Protein AF-A0A858U1N0-F1 (afdb_monomer_lite)

Organism: NCBI:txid2726117

Structure (mmCIF, N/CA/C/O backbone):
data_AF-A0A858U1N0-F1
#
_entry.id   AF-A0A858U1N0-F1
#
loop_
_atom_site.group_PDB
_atom_site.id
_atom_site.type_symbol
_atom_sit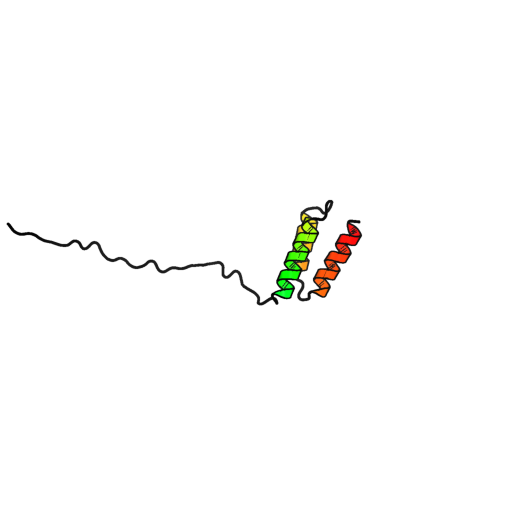e.label_atom_id
_atom_site.label_alt_id
_atom_site.label_comp_id
_atom_site.label_asym_id
_atom_site.label_entity_id
_atom_site.label_seq_id
_atom_site.pdbx_PDB_ins_code
_atom_site.Cartn_x
_atom_site.Cartn_y
_atom_site.Cartn_z
_atom_site.occupancy
_atom_site.B_iso_or_equiv
_atom_site.auth_seq_id
_atom_site.auth_comp_id
_atom_site.auth_asym_id
_atom_site.auth_atom_id
_atom_site.pdbx_PDB_model_num
ATOM 1 N N . MET A 1 1 ? 37.382 63.586 38.213 1.00 37.78 1 MET A N 1
ATOM 2 C CA . MET A 1 1 ? 36.559 62.859 39.211 1.00 37.78 1 MET A CA 1
ATOM 3 C C . MET A 1 1 ? 35.132 62.691 38.686 1.00 37.78 1 MET A C 1
ATOM 5 O O . MET A 1 1 ? 34.645 63.610 38.054 1.00 37.78 1 MET A O 1
ATOM 9 N N . LYS A 1 2 ? 34.488 61.558 39.028 1.00 44.38 2 LYS A N 1
ATOM 10 C CA . LYS A 1 2 ? 33.031 61.251 38.983 1.00 44.38 2 LYS A CA 1
ATOM 11 C C . LYS A 1 2 ? 32.377 60.844 37.642 1.00 44.38 2 LYS A C 1
ATOM 13 O O . LYS A 1 2 ? 31.574 61.552 37.064 1.00 44.38 2 LYS A O 1
ATOM 18 N N . LYS A 1 3 ? 32.700 59.612 37.230 1.00 47.16 3 LYS A N 1
ATOM 19 C CA . LYS A 1 3 ? 31.814 58.424 37.149 1.00 47.16 3 LYS A CA 1
ATOM 20 C C . LYS A 1 3 ? 30.293 58.622 36.922 1.00 47.16 3 LYS A C 1
ATOM 22 O O . LYS A 1 3 ? 29.622 59.201 37.773 1.00 47.16 3 LYS A O 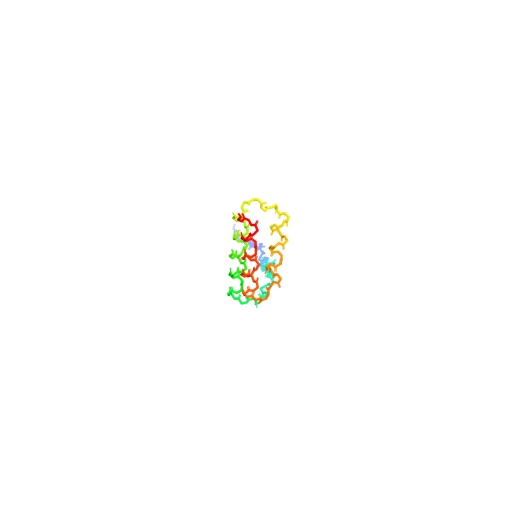1
ATOM 27 N N . LYS A 1 4 ? 29.813 57.799 35.967 1.00 60.44 4 LYS A N 1
ATOM 28 C CA . LYS A 1 4 ? 28.462 57.234 35.726 1.00 60.44 4 LYS A CA 1
ATOM 29 C C . LYS A 1 4 ? 27.616 58.048 34.745 1.00 60.44 4 LYS A C 1
ATOM 31 O O . LYS A 1 4 ? 27.284 59.182 35.054 1.00 60.44 4 LYS A O 1
ATOM 36 N N . ASN A 1 5 ? 27.143 57.415 33.666 1.00 51.03 5 ASN A N 1
ATOM 37 C CA . ASN A 1 5 ? 25.741 56.997 33.663 1.00 51.03 5 ASN A CA 1
ATOM 38 C C . ASN A 1 5 ? 25.310 56.172 32.435 1.00 51.03 5 ASN A C 1
ATOM 40 O O . ASN A 1 5 ? 25.452 56.589 31.296 1.00 51.03 5 ASN A O 1
ATOM 44 N N . ILE A 1 6 ? 24.686 55.035 32.762 1.00 57.91 6 ILE A N 1
ATOM 45 C CA . ILE A 1 6 ? 23.581 54.407 32.032 1.00 57.91 6 ILE A CA 1
ATOM 46 C C . ILE A 1 6 ? 23.976 53.540 30.827 1.00 57.91 6 ILE A C 1
ATOM 48 O O . ILE A 1 6 ? 23.729 53.813 29.658 1.00 57.91 6 ILE A O 1
ATOM 52 N N . LYS A 1 7 ? 24.489 52.364 31.188 1.00 56.50 7 LYS A N 1
ATOM 53 C CA . LYS A 1 7 ? 24.353 51.113 30.441 1.00 56.50 7 LYS A CA 1
ATOM 54 C C . LYS A 1 7 ? 22.859 50.709 30.452 1.00 56.50 7 LYS A C 1
ATOM 56 O O . LYS A 1 7 ? 22.479 49.802 31.178 1.00 56.50 7 LYS A O 1
ATOM 61 N N . TRP A 1 8 ? 22.002 51.454 29.746 1.00 48.25 8 TRP A N 1
ATOM 62 C CA . TRP A 1 8 ? 20.601 51.105 29.451 1.00 48.25 8 TRP A CA 1
ATOM 63 C C . TRP A 1 8 ? 20.365 51.205 27.940 1.00 48.25 8 TRP A C 1
ATOM 65 O O . TRP A 1 8 ? 19.743 52.137 27.444 1.00 48.25 8 TRP A O 1
ATOM 75 N N . LEU A 1 9 ? 20.846 50.216 27.198 1.00 55.94 9 LEU A N 1
ATOM 76 C CA . LEU A 1 9 ? 20.070 49.723 26.064 1.00 55.94 9 LEU A CA 1
ATOM 77 C C . LEU A 1 9 ? 19.418 48.456 26.600 1.00 55.94 9 LEU A C 1
ATOM 79 O O . LEU A 1 9 ? 20.050 47.417 26.741 1.00 55.94 9 LEU A O 1
ATOM 83 N N . ALA A 1 10 ? 18.317 48.672 27.311 1.00 60.62 10 ALA A N 1
ATOM 84 C CA . ALA A 1 10 ? 17.012 48.437 26.718 1.00 60.62 10 ALA A CA 1
ATOM 85 C C . ALA A 1 10 ? 16.880 46.941 26.451 1.00 60.62 10 ALA A C 1
ATOM 87 O O . ALA A 1 10 ? 17.123 46.431 25.362 1.00 60.62 10 ALA A O 1
ATOM 88 N N . ILE A 1 11 ? 16.520 46.269 27.541 1.00 63.78 11 ILE A N 1
ATOM 89 C CA . ILE A 1 11 ? 15.725 45.055 27.550 1.00 63.78 11 ILE A CA 1
ATOM 90 C C . ILE A 1 11 ? 14.563 45.312 26.584 1.00 63.78 11 ILE A C 1
ATOM 92 O O . ILE A 1 11 ? 13.585 45.965 26.940 1.00 63.78 11 ILE A O 1
ATOM 96 N N . LEU A 1 12 ? 14.719 44.873 25.339 1.00 59.25 12 LEU A N 1
ATOM 97 C CA . LEU A 1 12 ? 13.600 44.619 24.452 1.00 59.25 12 LEU A CA 1
ATOM 98 C C . LEU A 1 12 ? 13.424 43.107 24.340 1.00 59.25 12 LEU A C 1
ATOM 100 O O . LEU A 1 12 ? 14.391 42.350 24.447 1.00 59.25 12 LEU A O 1
ATOM 104 N N . PRO A 1 13 ? 12.161 42.685 24.271 1.00 53.12 13 PRO A N 1
ATOM 105 C CA . PRO A 1 13 ? 11.680 41.464 24.881 1.00 53.12 13 PRO A CA 1
ATOM 106 C C . PRO A 1 13 ? 12.231 40.224 24.194 1.00 53.12 13 PRO A C 1
ATOM 108 O O . PRO A 1 13 ? 12.423 40.199 22.980 1.00 53.12 13 PRO A O 1
ATOM 111 N N . LEU A 1 14 ? 12.391 39.179 25.010 1.00 58.66 14 LEU A N 1
ATOM 112 C CA . LEU A 1 14 ? 12.189 37.785 24.631 1.00 58.66 14 LEU A CA 1
ATOM 113 C C . LEU A 1 14 ? 11.225 37.713 23.438 1.00 58.66 14 LEU A C 1
ATOM 115 O O . LEU A 1 14 ? 10.014 37.882 23.595 1.00 58.66 14 LEU A O 1
ATOM 119 N N . THR A 1 15 ? 11.761 37.482 22.243 1.00 54.25 15 THR A N 1
ATOM 120 C CA . THR A 1 15 ? 10.972 37.157 21.062 1.00 54.25 15 THR A CA 1
ATOM 121 C C . THR A 1 15 ? 10.437 35.742 21.241 1.00 54.25 15 THR A C 1
ATOM 123 O O . THR A 1 15 ? 10.925 34.772 20.669 1.00 54.25 15 THR A O 1
ATOM 126 N N . ILE A 1 16 ? 9.411 35.612 22.081 1.00 60.97 16 ILE A N 1
ATOM 127 C CA . ILE A 1 16 ? 8.504 34.478 22.028 1.00 60.97 16 ILE A CA 1
ATOM 128 C C . ILE A 1 16 ? 7.650 34.693 20.784 1.00 60.97 16 ILE A C 1
ATOM 130 O O . ILE A 1 16 ? 6.654 35.406 20.799 1.00 60.97 16 ILE A O 1
ATOM 134 N N . ALA A 1 17 ? 8.043 34.046 19.703 1.00 53.78 17 ALA A N 1
ATOM 135 C CA . ALA A 1 17 ? 7.079 33.457 18.798 1.00 53.78 17 ALA A CA 1
ATOM 136 C C . ALA A 1 17 ? 7.705 32.165 18.298 1.00 53.78 17 ALA A C 1
ATOM 138 O O . ALA A 1 17 ? 8.242 32.067 17.197 1.00 53.78 17 ALA A O 1
ATOM 139 N N . ALA A 1 18 ? 7.639 31.155 19.163 1.00 58.59 18 ALA A N 1
ATOM 140 C CA . ALA A 1 18 ? 7.451 29.807 18.684 1.00 58.59 18 ALA A CA 1
ATOM 141 C C . ALA A 1 18 ? 6.277 29.849 17.696 1.00 58.59 18 ALA A C 1
ATOM 143 O O . ALA A 1 18 ? 5.118 29.889 18.097 1.00 58.59 18 ALA A O 1
ATOM 144 N N . VAL A 1 19 ? 6.579 29.868 16.403 1.00 57.97 19 VAL A N 1
ATOM 145 C CA . VAL A 1 19 ? 5.643 29.383 15.402 1.00 57.97 19 VAL A CA 1
ATOM 146 C C . VAL A 1 19 ? 6.229 28.084 14.863 1.00 57.97 19 VAL A C 1
ATOM 148 O O . VAL A 1 19 ? 6.840 28.076 13.796 1.00 57.97 19 VAL A O 1
ATOM 151 N N . PRO A 1 20 ? 6.063 26.946 15.563 1.00 49.41 20 PRO A N 1
ATOM 152 C CA . PRO A 1 20 ? 6.016 25.682 14.862 1.00 49.41 20 PRO A CA 1
ATOM 153 C C . PRO A 1 20 ? 4.718 25.694 14.043 1.00 49.41 20 PRO A C 1
ATOM 155 O O . PRO A 1 20 ? 3.696 25.151 14.452 1.00 49.41 20 PRO A O 1
ATOM 158 N N . LEU A 1 21 ? 4.742 26.333 12.868 1.00 50.81 21 LEU A N 1
ATOM 159 C CA . LEU A 1 21 ? 3.662 26.241 11.884 1.00 50.81 21 LEU A CA 1
ATOM 160 C C . LEU A 1 21 ? 3.769 24.932 11.095 1.00 50.81 21 LEU A C 1
ATOM 162 O O . LEU A 1 21 ? 3.682 24.928 9.880 1.00 50.81 21 LEU A O 1
ATOM 166 N N . VAL A 1 22 ? 3.978 23.811 11.780 1.00 51.50 22 VAL A N 1
ATOM 167 C CA . VAL A 1 22 ? 3.715 22.471 11.248 1.00 51.50 22 VAL A CA 1
ATOM 168 C C . VAL A 1 22 ? 3.083 21.655 12.380 1.00 51.50 22 VAL A C 1
ATOM 170 O O . VAL A 1 22 ? 3.452 20.539 12.714 1.00 51.50 22 VAL A O 1
ATOM 173 N N . ALA A 1 23 ? 1.997 22.191 12.933 1.00 41.41 23 ALA A N 1
ATOM 174 C CA . ALA A 1 23 ? 0.840 21.338 13.151 1.00 41.41 23 ALA A CA 1
ATOM 175 C C . ALA A 1 23 ? 0.255 20.997 11.765 1.00 41.41 23 ALA A C 1
ATOM 177 O O . ALA A 1 23 ? -0.825 21.455 11.395 1.00 41.41 23 ALA A O 1
ATOM 178 N N . LEU A 1 24 ? 0.982 20.197 10.969 1.00 38.91 24 LEU A N 1
ATOM 179 C CA . LEU A 1 24 ? 0.346 19.378 9.942 1.00 38.91 24 LEU A CA 1
ATOM 180 C C . LEU A 1 24 ? -0.489 18.382 10.727 1.00 38.91 24 LEU A C 1
ATOM 182 O O . LEU A 1 24 ? 0.009 17.353 11.165 1.00 38.91 24 LEU A O 1
ATOM 186 N N . SER A 1 25 ? -1.718 18.815 11.010 1.00 49.75 25 SER A N 1
ATOM 187 C CA . SER A 1 25 ? -2.881 18.034 11.396 1.00 49.75 25 SER A CA 1
ATOM 188 C C . SER A 1 25 ? -2.549 16.557 11.547 1.00 49.75 25 SER A C 1
ATOM 190 O O . SER A 1 25 ? -2.695 15.783 10.601 1.00 49.75 25 SER A O 1
ATOM 192 N N . CYS A 1 26 ? -2.120 16.164 12.747 1.00 34.16 26 CYS A N 1
ATOM 193 C CA . CYS A 1 26 ? -2.155 14.770 13.137 1.00 34.16 26 CYS A CA 1
ATOM 194 C C . CYS A 1 26 ? -3.642 14.449 13.305 1.00 34.16 26 CYS A C 1
ATOM 196 O O . CYS A 1 26 ? -4.204 14.495 14.402 1.00 34.16 26 CYS A O 1
ATOM 198 N N . LYS A 1 27 ? -4.318 14.211 12.169 1.00 50.00 27 LYS A N 1
ATOM 199 C CA . LYS A 1 27 ? -5.459 13.308 12.142 1.00 50.00 27 LYS A CA 1
ATOM 200 C C . LYS A 1 27 ? -4.978 12.123 12.955 1.00 50.00 27 LYS A C 1
ATOM 202 O O . LYS A 1 27 ? -3.948 11.543 12.624 1.00 50.00 27 LYS A O 1
ATOM 207 N N . LYS A 1 28 ? -5.659 11.853 14.064 1.00 52.06 28 LYS A N 1
ATOM 208 C CA . LYS A 1 28 ? -5.465 10.646 14.860 1.00 52.06 28 LYS A CA 1
ATOM 209 C C . LYS A 1 28 ? -5.921 9.477 13.984 1.00 52.06 28 LYS A C 1
ATOM 211 O O . LYS A 1 28 ? -7.010 8.955 14.157 1.00 52.06 28 LYS A O 1
ATOM 216 N N . GLU A 1 29 ? -5.162 9.198 12.935 1.00 57.69 29 GLU A N 1
ATOM 217 C CA . GLU A 1 29 ? -5.201 7.942 12.221 1.00 57.69 29 GLU A CA 1
ATOM 218 C C . GLU A 1 29 ? -4.456 6.974 13.129 1.00 57.69 29 GLU A C 1
ATOM 220 O O . GLU A 1 29 ? -3.402 7.321 13.672 1.00 57.69 29 GLU A O 1
ATOM 225 N N . ASP A 1 30 ? -5.023 5.797 13.366 1.00 71.31 30 ASP A N 1
ATOM 226 C CA . ASP A 1 30 ? -4.405 4.805 14.231 1.00 71.31 30 ASP A CA 1
ATOM 227 C C . ASP A 1 30 ? -2.929 4.608 13.841 1.00 71.31 30 ASP A C 1
ATOM 229 O O . ASP A 1 30 ? -2.613 4.525 12.645 1.00 71.31 30 ASP A O 1
ATOM 233 N N . PRO A 1 31 ? -1.996 4.523 14.807 1.00 76.62 31 PRO A N 1
ATOM 234 C CA . PRO A 1 31 ? -0.572 4.373 14.501 1.00 76.62 31 PRO A CA 1
ATOM 235 C C . PRO A 1 31 ? -0.314 3.149 13.609 1.00 76.62 31 PRO A C 1
ATOM 237 O O . PRO A 1 31 ? 0.525 3.199 12.714 1.00 76.62 31 PRO A O 1
ATOM 240 N N . LYS A 1 32 ? -1.124 2.094 13.776 1.00 77.56 32 LYS A N 1
ATOM 241 C CA . LYS A 1 32 ? -1.129 0.897 12.924 1.00 77.56 32 LYS A CA 1
ATOM 242 C C . LYS A 1 32 ? -1.505 1.195 11.472 1.00 77.56 32 LYS A C 1
ATOM 244 O O . LYS A 1 32 ? -0.839 0.725 10.555 1.00 77.56 32 LYS A O 1
ATOM 249 N N . LEU A 1 33 ? -2.542 2.004 11.253 1.00 81.50 33 LEU A N 1
ATOM 250 C CA . LEU A 1 33 ? -2.972 2.391 9.911 1.00 81.50 33 LEU A CA 1
ATOM 251 C C . LEU A 1 33 ? -1.907 3.263 9.236 1.00 81.50 33 LEU A C 1
ATOM 253 O O . LEU A 1 33 ? -1.598 3.071 8.064 1.00 81.50 33 LEU A O 1
ATOM 257 N N . THR A 1 34 ? -1.306 4.185 9.988 1.00 84.00 34 THR A N 1
ATOM 258 C CA . THR A 1 34 ? -0.232 5.058 9.495 1.00 84.00 34 THR A CA 1
ATOM 259 C C . THR A 1 34 ? 1.000 4.253 9.077 1.00 84.00 34 THR A C 1
ATOM 261 O O . THR A 1 34 ? 1.562 4.480 8.004 1.00 84.00 34 THR A O 1
ATOM 264 N N . GLU A 1 35 ? 1.404 3.273 9.887 1.00 86.19 35 GLU A N 1
ATOM 265 C CA . GLU A 1 35 ? 2.517 2.382 9.559 1.00 86.19 35 GLU A CA 1
ATOM 266 C C . GLU A 1 35 ? 2.215 1.536 8.316 1.00 86.19 35 GLU A C 1
ATOM 268 O O . GLU A 1 35 ? 3.034 1.482 7.395 1.00 86.19 35 GLU A O 1
ATOM 273 N N . ALA A 1 36 ? 1.014 0.956 8.232 1.00 84.44 36 ALA A N 1
ATOM 274 C CA . ALA A 1 36 ? 0.584 0.191 7.067 1.00 84.44 36 ALA A CA 1
ATOM 275 C C . ALA A 1 36 ? 0.583 1.039 5.787 1.00 84.44 36 ALA A C 1
ATOM 277 O O . ALA A 1 36 ? 1.091 0.590 4.758 1.00 84.44 36 ALA A O 1
ATOM 278 N N . LYS A 1 37 ? 0.090 2.285 5.852 1.00 86.00 37 LYS A N 1
ATOM 279 C CA . LYS A 1 37 ? 0.144 3.244 4.738 1.00 86.00 37 LYS A CA 1
ATOM 280 C C . LYS A 1 37 ? 1.587 3.512 4.305 1.00 86.00 37 LYS A C 1
ATOM 282 O O . LYS A 1 37 ? 1.895 3.427 3.121 1.00 86.00 37 LYS A O 1
ATOM 287 N N . ASN A 1 38 ? 2.492 3.781 5.243 1.00 88.38 38 ASN A N 1
ATOM 288 C CA . ASN A 1 38 ? 3.900 4.039 4.926 1.00 88.38 38 ASN A CA 1
ATOM 289 C C . ASN A 1 38 ? 4.600 2.818 4.320 1.00 88.38 38 ASN A C 1
ATOM 291 O O . ASN A 1 38 ? 5.360 2.955 3.360 1.00 88.38 38 ASN A O 1
ATOM 295 N N . ASN A 1 39 ? 4.331 1.622 4.842 1.00 87.44 39 ASN A N 1
ATOM 296 C CA . ASN A 1 39 ? 4.898 0.395 4.297 1.00 87.44 39 ASN A CA 1
ATOM 297 C C . ASN A 1 39 ? 4.383 0.134 2.872 1.00 87.44 39 ASN A C 1
ATOM 299 O O . ASN A 1 39 ? 5.156 -0.188 1.974 1.00 87.44 39 ASN A O 1
ATOM 303 N N . ALA A 1 40 ? 3.093 0.380 2.633 1.00 85.69 40 ALA A N 1
ATOM 304 C CA . ALA A 1 40 ? 2.486 0.296 1.309 1.00 85.69 40 ALA A CA 1
ATOM 305 C C . ALA A 1 40 ? 3.157 1.229 0.295 1.00 85.69 40 ALA A C 1
ATOM 307 O O . ALA A 1 40 ? 3.492 0.812 -0.814 1.00 85.69 40 ALA A O 1
ATOM 308 N N . ILE A 1 41 ? 3.404 2.479 0.699 1.00 87.00 41 ILE A N 1
ATOM 309 C CA . ILE A 1 41 ? 4.105 3.475 -0.116 1.00 87.00 41 ILE A CA 1
ATOM 310 C C . ILE A 1 41 ? 5.497 2.962 -0.506 1.00 87.00 41 ILE A C 1
ATOM 312 O O . ILE A 1 41 ? 5.852 3.043 -1.681 1.00 87.00 41 ILE A O 1
ATOM 316 N N . LYS A 1 42 ? 6.251 2.377 0.436 1.00 88.06 42 LYS A N 1
ATOM 317 C CA . LYS A 1 42 ? 7.576 1.798 0.156 1.00 88.06 42 LYS A CA 1
ATOM 318 C C . LYS A 1 42 ? 7.507 0.656 -0.856 1.00 88.06 42 LYS A C 1
ATOM 320 O O . LYS A 1 42 ? 8.285 0.649 -1.805 1.00 88.06 42 LYS A O 1
ATOM 325 N N . VAL A 1 43 ? 6.554 -0.268 -0.705 1.00 85.88 43 VAL A N 1
ATOM 326 C CA . VAL A 1 43 ? 6.378 -1.382 -1.655 1.00 85.88 43 VAL A CA 1
ATOM 327 C C . VAL A 1 43 ? 6.111 -0.853 -3.068 1.00 85.88 43 VAL A C 1
ATOM 329 O O . VAL A 1 43 ? 6.717 -1.317 -4.030 1.00 85.88 43 VAL A O 1
ATOM 332 N N . ILE A 1 44 ? 5.280 0.181 -3.211 1.00 84.69 44 ILE A N 1
ATOM 333 C CA . ILE A 1 44 ? 4.995 0.789 -4.521 1.00 84.69 44 ILE A CA 1
ATOM 334 C C . ILE A 1 44 ? 6.232 1.450 -5.125 1.00 84.69 44 ILE A C 1
ATOM 336 O O . ILE A 1 44 ? 6.440 1.393 -6.339 1.00 84.69 44 ILE A O 1
ATOM 340 N N . GLU A 1 45 ? 7.065 2.083 -4.300 1.00 85.12 45 GLU A N 1
ATOM 341 C CA . GLU A 1 45 ? 8.317 2.674 -4.766 1.00 85.12 45 GLU A CA 1
ATOM 342 C C . GLU A 1 45 ? 9.277 1.616 -5.300 1.00 85.12 45 GLU A C 1
ATOM 344 O O . GLU A 1 45 ? 9.885 1.854 -6.346 1.00 85.12 45 GLU A O 1
ATOM 349 N N . THR A 1 46 ? 9.313 0.437 -4.672 1.00 85.38 46 THR A N 1
ATOM 350 C CA . THR A 1 46 ? 10.161 -0.683 -5.099 1.00 85.38 46 THR A CA 1
ATOM 351 C C . THR A 1 46 ? 9.700 -1.396 -6.363 1.00 85.38 46 THR A C 1
ATOM 353 O O . THR A 1 46 ? 10.504 -2.120 -6.935 1.00 85.38 46 THR A O 1
ATOM 356 N N . ILE A 1 47 ? 8.461 -1.199 -6.834 1.00 81.81 47 ILE A N 1
ATOM 357 C CA . ILE A 1 47 ? 7.994 -1.848 -8.066 1.00 81.81 47 ILE A CA 1
ATOM 358 C C . ILE A 1 47 ? 8.642 -1.167 -9.291 1.00 81.81 47 ILE A C 1
ATOM 360 O O . ILE A 1 47 ? 8.355 0.016 -9.557 1.00 81.81 47 ILE A O 1
ATOM 364 N N . PRO A 1 48 ? 9.501 -1.874 -10.054 1.00 76.69 48 PRO A N 1
ATOM 365 C CA . PRO A 1 48 ? 10.024 -1.381 -11.322 1.00 76.69 48 PRO A CA 1
ATOM 366 C C . PRO A 1 48 ? 8.926 -1.451 -12.399 1.00 76.69 48 PRO A C 1
ATOM 368 O O . PRO A 1 48 ? 8.105 -2.360 -12.398 1.00 76.69 48 PRO A O 1
ATOM 371 N N . GLY A 1 49 ? 8.867 -0.469 -13.302 1.00 74.69 49 GLY A N 1
ATOM 372 C CA . GLY A 1 49 ? 7.881 -0.437 -14.400 1.00 74.69 49 GLY A CA 1
ATOM 373 C C . GLY A 1 49 ? 6.573 0.317 -14.114 1.00 74.69 49 GLY A C 1
ATOM 374 O O . GLY A 1 49 ? 5.814 0.600 -15.037 1.00 74.69 49 GLY A O 1
ATOM 375 N N . LEU A 1 50 ? 6.320 0.731 -12.867 1.00 77.81 50 LEU A N 1
ATOM 376 C CA . LEU A 1 50 ? 5.237 1.671 -12.550 1.00 77.81 50 LEU A CA 1
ATOM 377 C C . LEU A 1 50 ? 5.688 3.118 -12.820 1.00 77.81 50 LEU A C 1
ATOM 379 O O . LEU A 1 50 ? 6.598 3.618 -12.155 1.00 77.81 50 LEU A O 1
ATOM 383 N N . SER A 1 51 ? 5.026 3.811 -13.753 1.00 82.69 51 SER A N 1
ATOM 384 C CA . SER A 1 51 ? 5.240 5.247 -13.989 1.00 82.69 51 SER A CA 1
ATOM 385 C C . SER A 1 51 ? 4.970 6.072 -12.727 1.00 82.69 51 SER A C 1
ATOM 387 O O . SER A 1 51 ? 4.085 5.742 -11.932 1.00 82.69 51 SER A O 1
ATOM 389 N N . ALA A 1 52 ? 5.699 7.180 -12.562 1.00 84.00 52 ALA A N 1
ATOM 390 C CA . ALA A 1 52 ? 5.590 8.061 -11.396 1.00 84.00 52 ALA A CA 1
ATOM 391 C C . ALA A 1 52 ? 4.150 8.545 -11.135 1.00 84.00 52 ALA A C 1
ATOM 393 O O . ALA A 1 52 ? 3.728 8.618 -9.982 1.00 84.00 52 ALA A O 1
ATOM 394 N N . GLU A 1 53 ? 3.377 8.790 -12.196 1.00 84.38 53 GLU A N 1
ATOM 395 C CA . GLU A 1 53 ? 1.964 9.177 -12.118 1.00 84.38 53 GLU A CA 1
ATOM 396 C C . GLU A 1 53 ? 1.107 8.105 -11.442 1.00 84.38 53 GLU A C 1
ATOM 398 O O . GLU A 1 53 ? 0.397 8.391 -10.478 1.00 84.38 53 GLU A O 1
ATOM 403 N N . LYS A 1 54 ? 1.243 6.841 -11.868 1.00 84.62 54 LYS A N 1
ATOM 404 C CA . LYS A 1 54 ? 0.534 5.725 -11.231 1.00 84.62 54 LYS A CA 1
ATOM 405 C C . LYS A 1 54 ? 0.973 5.555 -9.783 1.00 84.62 54 LYS A C 1
ATOM 407 O O . LYS A 1 54 ? 0.127 5.360 -8.918 1.00 84.62 54 LYS A O 1
ATOM 412 N N . LYS A 1 55 ? 2.273 5.684 -9.487 1.00 84.06 55 LYS A N 1
ATOM 413 C CA . LYS A 1 55 ? 2.763 5.631 -8.100 1.00 84.06 55 LYS A CA 1
ATOM 414 C C . LYS A 1 55 ? 2.098 6.713 -7.243 1.00 84.06 55 LYS A C 1
ATOM 416 O O . LYS A 1 55 ? 1.630 6.404 -6.154 1.00 84.06 55 LYS A O 1
ATOM 421 N N . ALA A 1 56 ? 2.005 7.951 -7.723 1.00 86.88 56 ALA A N 1
ATOM 422 C CA . ALA A 1 56 ? 1.371 9.048 -6.991 1.00 86.88 56 ALA A CA 1
ATOM 423 C C . ALA A 1 56 ? -0.142 8.842 -6.782 1.00 86.88 56 ALA A C 1
ATOM 425 O O . ALA A 1 56 ? -0.636 9.068 -5.676 1.00 86.88 56 ALA A O 1
ATOM 426 N N . GLU A 1 57 ? -0.860 8.370 -7.805 1.00 88.00 57 GLU A N 1
ATOM 427 C CA . GLU A 1 57 ? -2.283 8.004 -7.721 1.00 88.00 57 GLU A CA 1
ATOM 428 C C . GLU A 1 57 ? -2.516 6.969 -6.614 1.00 88.00 57 GLU A C 1
ATOM 430 O O . GLU A 1 57 ? -3.335 7.160 -5.715 1.00 88.00 57 GLU A O 1
ATOM 435 N N . ILE A 1 58 ? -1.729 5.893 -6.621 1.00 86.31 58 ILE A N 1
ATOM 436 C CA . ILE A 1 58 ? -1.853 4.821 -5.636 1.00 86.31 58 ILE A CA 1
ATOM 437 C C . ILE A 1 58 ? -1.514 5.334 -4.229 1.00 86.31 58 ILE A C 1
ATOM 439 O O . ILE A 1 58 ? -2.219 5.012 -3.273 1.00 86.31 58 ILE A O 1
ATOM 443 N N . LYS A 1 59 ? -0.475 6.171 -4.080 1.00 86.81 59 LYS A N 1
ATOM 444 C CA . LYS A 1 59 ? -0.135 6.799 -2.791 1.00 86.81 59 LYS A CA 1
ATOM 445 C C . LYS A 1 59 ? -1.309 7.623 -2.246 1.00 86.81 59 LYS A C 1
ATOM 447 O O . LYS A 1 59 ? -1.596 7.541 -1.053 1.00 86.81 59 LYS A O 1
ATOM 452 N N . LYS A 1 60 ? -2.022 8.368 -3.101 1.00 89.00 60 LYS A N 1
ATOM 453 C CA . LYS A 1 60 ? -3.241 9.097 -2.705 1.00 89.00 60 LYS A CA 1
ATOM 454 C C . LYS A 1 60 ? -4.363 8.151 -2.281 1.00 89.00 60 LYS A C 1
ATOM 456 O O . LYS A 1 60 ? -4.999 8.408 -1.262 1.00 89.00 60 LYS A O 1
ATOM 461 N N . GLN A 1 61 ? -4.578 7.051 -3.005 1.00 88.12 61 GLN A N 1
ATOM 462 C CA . GLN A 1 61 ? -5.578 6.047 -2.621 1.00 88.12 61 GL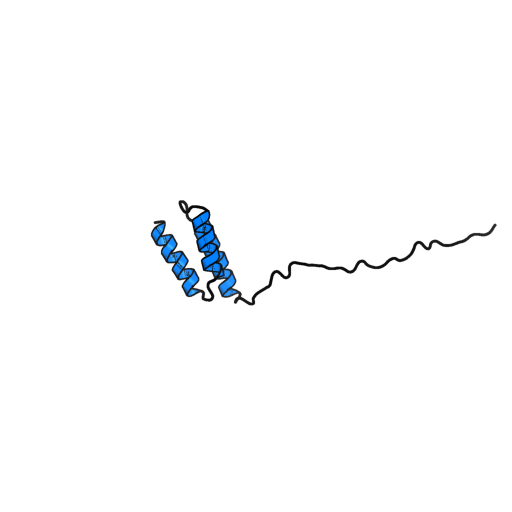N A CA 1
ATOM 463 C C . GLN A 1 61 ? -5.259 5.426 -1.255 1.00 88.12 61 GLN A C 1
ATOM 465 O O . GLN A 1 61 ? -6.134 5.354 -0.400 1.00 88.12 61 GLN A O 1
ATOM 470 N N . ILE A 1 62 ? -3.996 5.076 -1.000 1.00 86.81 62 ILE A N 1
ATOM 471 C CA . ILE A 1 62 ? -3.541 4.567 0.303 1.00 86.81 62 ILE A CA 1
ATOM 472 C C . ILE A 1 62 ? -3.772 5.584 1.419 1.00 86.81 62 ILE A C 1
ATOM 474 O O . ILE A 1 62 ? -4.240 5.218 2.494 1.00 86.81 62 ILE A O 1
ATOM 478 N N . GLN A 1 63 ? -3.480 6.863 1.177 1.00 85.12 63 GLN A N 1
ATOM 479 C CA . GLN A 1 63 ? -3.742 7.909 2.166 1.00 85.12 63 GLN A CA 1
ATOM 480 C C . GLN A 1 63 ? -5.239 8.096 2.445 1.00 85.12 63 GLN A C 1
ATOM 482 O O . GLN A 1 63 ? -5.598 8.390 3.585 1.00 85.12 63 GLN A O 1
ATOM 487 N N . ALA A 1 64 ? -6.101 7.898 1.445 1.00 87.50 64 ALA A N 1
ATOM 488 C CA . ALA A 1 64 ? -7.553 7.996 1.586 1.00 87.50 64 ALA A CA 1
ATOM 489 C C . ALA A 1 64 ? -8.195 6.786 2.295 1.00 87.50 64 ALA A C 1
ATOM 491 O O . ALA A 1 64 ? -9.304 6.905 2.820 1.00 87.50 64 ALA A O 1
ATOM 492 N N . ILE A 1 65 ? -7.514 5.637 2.332 1.00 85.44 65 ILE A N 1
ATOM 493 C CA . ILE A 1 65 ? -8.006 4.422 2.985 1.00 85.44 65 ILE A CA 1
ATOM 494 C C . ILE A 1 65 ? -8.017 4.575 4.514 1.00 85.44 65 ILE A C 1
ATOM 496 O O . ILE A 1 65 ? -7.089 5.115 5.120 1.00 85.44 65 ILE A O 1
ATOM 500 N N . LYS A 1 66 ? -9.081 4.057 5.139 1.00 85.25 66 LYS A N 1
ATOM 501 C CA . LYS A 1 66 ? -9.304 4.081 6.595 1.00 85.25 66 LYS A CA 1
ATOM 502 C C . LYS A 1 66 ? -9.034 2.739 7.288 1.00 85.25 66 LYS A C 1
ATOM 504 O O . LYS A 1 66 ? -9.048 2.681 8.511 1.00 85.25 66 LYS A O 1
ATOM 509 N N . THR A 1 67 ? -8.788 1.685 6.518 1.00 83.00 67 THR A N 1
ATOM 510 C CA . THR A 1 67 ? -8.721 0.289 6.968 1.00 83.00 67 THR A CA 1
ATOM 511 C C . THR A 1 67 ? -7.445 -0.382 6.478 1.00 83.00 67 THR A C 1
ATOM 513 O O . THR A 1 67 ? -7.059 -0.263 5.318 1.00 83.00 67 THR A O 1
ATOM 516 N N . GLU A 1 68 ? -6.770 -1.115 7.359 1.00 84.25 68 GLU A N 1
ATOM 517 C CA . GLU A 1 68 ? -5.492 -1.762 7.035 1.00 84.25 68 GLU A CA 1
ATOM 518 C C . GLU A 1 68 ? -5.641 -2.844 5.948 1.00 84.25 68 GLU A C 1
ATOM 520 O O . GLU A 1 68 ? -4.754 -3.028 5.110 1.00 84.25 68 GLU A O 1
ATOM 525 N N . GLU A 1 69 ? -6.783 -3.537 5.935 1.00 86.75 69 GLU A N 1
ATOM 526 C CA . GLU A 1 69 ? -7.112 -4.575 4.953 1.00 86.75 69 GLU A CA 1
ATOM 527 C C . GLU A 1 69 ? -7.201 -4.020 3.530 1.00 86.75 69 GLU A C 1
ATOM 529 O O . GLU A 1 69 ? -6.624 -4.602 2.612 1.00 86.75 69 GLU A O 1
ATOM 534 N N . ASP A 1 70 ? -7.835 -2.861 3.346 1.00 87.56 70 ASP A N 1
ATOM 535 C CA . ASP A 1 70 ? -7.922 -2.194 2.045 1.00 87.56 70 ASP A CA 1
ATOM 536 C C . ASP A 1 70 ? -6.541 -1.759 1.538 1.00 87.56 70 ASP A C 1
ATOM 538 O O . ASP A 1 70 ? -6.236 -1.916 0.351 1.00 87.56 70 ASP A O 1
ATOM 542 N N . VAL A 1 71 ? -5.667 -1.277 2.436 1.00 86.00 71 VAL A N 1
ATOM 543 C CA . VAL A 1 71 ? -4.278 -0.935 2.086 1.00 86.00 71 VAL A CA 1
ATOM 544 C C . VAL A 1 71 ? -3.552 -2.180 1.571 1.00 86.00 71 VAL A C 1
ATOM 546 O O . VAL A 1 71 ? -2.972 -2.151 0.484 1.00 86.00 71 VAL A O 1
ATOM 549 N N . LYS A 1 72 ? -3.623 -3.300 2.303 1.00 86.06 72 LYS A N 1
ATOM 550 C CA . LYS A 1 72 ? -3.009 -4.574 1.889 1.00 86.06 72 LYS A CA 1
ATOM 551 C C . LYS A 1 72 ? -3.609 -5.110 0.587 1.00 86.06 72 LYS A C 1
ATOM 553 O O . LYS A 1 72 ? -2.870 -5.593 -0.273 1.00 86.06 72 LY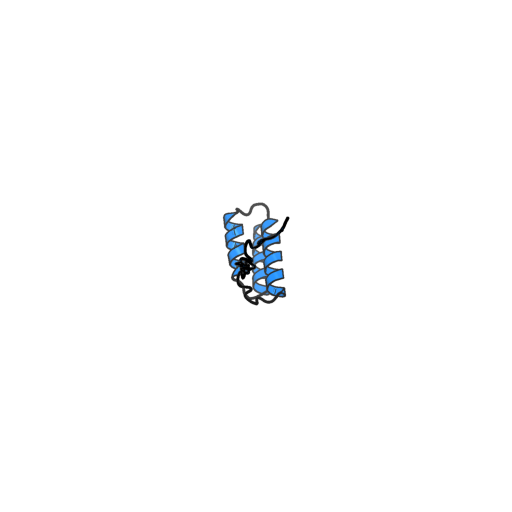S A O 1
ATOM 558 N N . GLY A 1 73 ? -4.922 -4.985 0.411 1.00 88.81 73 GLY A N 1
ATOM 559 C CA . GLY A 1 73 ? -5.637 -5.398 -0.793 1.00 88.81 73 GLY A CA 1
ATOM 560 C C . GLY A 1 73 ? -5.162 -4.658 -2.044 1.00 88.81 73 GLY A C 1
ATOM 561 O O . GLY A 1 73 ? -4.911 -5.291 -3.073 1.00 88.81 73 GLY A O 1
ATOM 562 N N . LEU A 1 74 ? -4.971 -3.335 -1.959 1.00 86.81 74 LEU A N 1
ATOM 563 C CA . LEU A 1 74 ? -4.409 -2.545 -3.060 1.00 86.81 74 LEU A CA 1
ATOM 564 C C . LEU A 1 74 ? -2.980 -2.970 -3.409 1.00 86.81 74 LE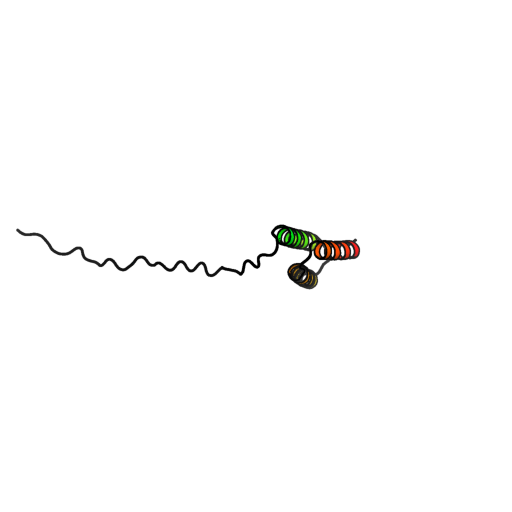U A C 1
ATOM 566 O O . LEU A 1 74 ? -2.684 -3.176 -4.586 1.00 86.81 74 LEU A O 1
ATOM 570 N N . ILE A 1 75 ? -2.106 -3.145 -2.411 1.00 85.19 75 ILE A N 1
ATOM 571 C CA . ILE A 1 75 ? -0.720 -3.588 -2.646 1.00 85.19 75 ILE A CA 1
ATOM 572 C C . ILE A 1 75 ? -0.706 -4.951 -3.339 1.00 85.19 75 ILE A C 1
ATOM 574 O O . ILE A 1 75 ? 0.019 -5.138 -4.311 1.00 85.19 75 ILE A O 1
ATOM 578 N N . SER A 1 76 ? -1.527 -5.898 -2.871 1.00 86.88 76 SER A N 1
ATOM 579 C CA . SER A 1 76 ? -1.608 -7.238 -3.458 1.00 86.88 76 SER A CA 1
ATOM 580 C C . SER A 1 76 ? -2.030 -7.190 -4.928 1.00 86.88 76 SER A C 1
ATOM 582 O O . SER A 1 76 ? -1.432 -7.869 -5.762 1.00 86.88 76 SER A O 1
ATOM 584 N N . LYS A 1 77 ? -3.015 -6.348 -5.275 1.00 87.12 77 LYS A N 1
ATOM 585 C CA . LYS A 1 77 ? -3.422 -6.131 -6.673 1.00 87.12 77 LYS A CA 1
ATOM 586 C C . LYS A 1 77 ? -2.275 -5.571 -7.511 1.00 87.12 77 LYS A C 1
ATOM 588 O O . LYS A 1 77 ? -2.058 -6.042 -8.618 1.00 87.12 77 LYS A O 1
ATOM 593 N N . LEU A 1 78 ? -1.528 -4.603 -6.987 1.00 82.00 78 LEU A N 1
ATOM 594 C CA . LEU A 1 78 ? -0.413 -3.980 -7.705 1.00 82.00 78 LEU A CA 1
ATOM 595 C C . LEU A 1 78 ? 0.760 -4.924 -7.917 1.00 82.00 78 LEU A C 1
ATOM 597 O O . LEU A 1 78 ? 1.315 -4.952 -9.010 1.00 82.00 78 LEU A O 1
ATOM 601 N N . LEU A 1 79 ? 1.100 -5.719 -6.904 1.00 82.12 79 LEU A N 1
ATOM 602 C CA . LEU A 1 79 ? 2.149 -6.722 -7.018 1.00 82.12 79 LEU A CA 1
ATOM 603 C C . LEU A 1 79 ? 1.793 -7.757 -8.093 1.00 82.12 79 LEU A C 1
ATOM 605 O O . LEU A 1 79 ? 2.644 -8.089 -8.903 1.00 82.12 79 LEU A O 1
ATOM 609 N N . LYS A 1 80 ? 0.524 -8.185 -8.167 1.00 84.00 80 LYS A N 1
ATOM 610 C CA . LYS A 1 80 ? 0.027 -9.095 -9.215 1.00 84.00 80 LYS A CA 1
ATOM 611 C C . LYS A 1 80 ? 0.059 -8.507 -10.627 1.00 84.00 80 LYS A C 1
ATOM 613 O O . LYS A 1 80 ? 0.105 -9.271 -11.575 1.00 84.00 80 LYS A O 1
ATOM 618 N N . ILE A 1 81 ? -0.028 -7.184 -10.768 1.00 77.81 81 ILE A N 1
ATOM 619 C CA . ILE A 1 81 ? 0.058 -6.504 -12.073 1.00 77.81 81 ILE A CA 1
ATOM 620 C C . ILE A 1 81 ? 1.524 -6.327 -12.502 1.00 77.81 81 ILE A C 1
ATOM 622 O O . ILE A 1 81 ? 1.801 -6.176 -13.687 1.00 77.81 81 ILE A O 1
ATOM 626 N N . ALA A 1 82 ? 2.447 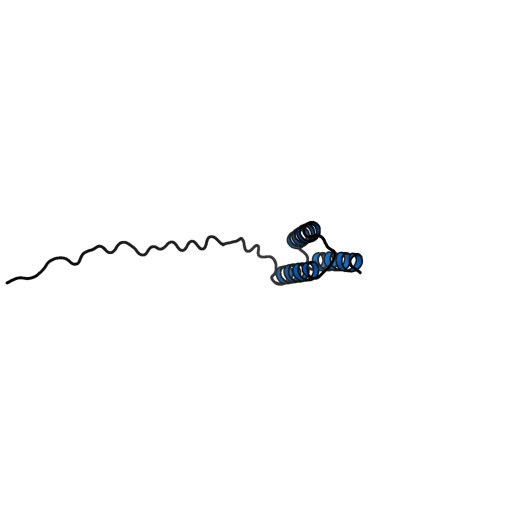-6.289 -11.540 1.00 70.00 82 ALA A N 1
ATOM 627 C CA . ALA A 1 82 ? 3.872 -6.082 -11.776 1.00 70.00 82 ALA A CA 1
ATOM 628 C C . ALA A 1 82 ? 4.682 -7.378 -11.959 1.00 70.00 82 ALA A C 1
ATOM 630 O O . ALA A 1 82 ? 5.833 -7.295 -12.387 1.00 70.00 82 ALA A O 1
ATOM 631 N N . GLN A 1 83 ? 4.117 -8.533 -11.590 1.00 59.44 83 GLN A N 1
ATOM 632 C CA . GLN A 1 83 ? 4.663 -9.870 -11.869 1.00 59.44 83 GLN A CA 1
ATOM 633 C C . GLN A 1 83 ? 4.274 -10.322 -13.275 1.00 59.44 83 GLN A C 1
ATOM 635 O O . GLN A 1 83 ? 5.111 -11.009 -13.897 1.00 59.44 83 GLN A O 1
#

pLDDT: mean 72.66, std 16.15, range [34.16, 89.0]

Secondary structure (DSSP, 8-state):
------------------------------HHHHHHHHHHHHHHHH-TT--HHHHHHHHHHHHH---HHHHHHHHHHHHHHH-

Foldseek 3Di:
DDDDDDPDPDCDDDPPDPPPVPPPPPPPQPPVLVVLLVVLLVLLVPQPPDDPVNSVVLSVVSVVDNDSVVSVVSSVVVVVVSD

InterPro domains:
  IPR002988 Protein G-related albumin-binding (GA) module [PF01468] (32-77)

Radius of gyration: 26.42 Å; chains: 1; bounding box: 46×73×54 Å

Sequence (83 aa):
MKKKNIKWLAILPLTIAAVPLVALSCKKEDPKLTEAKNNAIKVIETIPGLSAEKKAEIKKQIQAIKTEEDVKGLISKLLKIAQ